Protein AF-A0A2T3P0R3-F1 (afdb_monomer_lite)

Sequence (182 aa):
MQLESNDHAFFWQEQQNVQLTMPLTVDVAPFINNPSGFYDSGVASVEATWNGQLQPGIYSSFFIHGDKNGPNQTFEGSVTFDNEIIVGIAYKQPNLNLTEDKFGAIGTTYATGPNAIFELDGPNNHFTISQDQKTFSFKMVVAHNLDNIRIITASSVHEPSILALIGFGLLLLRFRLPKRKY

Foldseek 3Di:
DDQAAQPDKDKDWADFFFWDPAKAKFQAFPCPLPVVQKPAPQDVVSSVPRIAIDGGDTKTKMKIKYFYDDAKHKDKDKDFAPFKAFGGKHFAPPRVVRCCVGHGHPPDDADDDRLAGQDRHPPAWIWGADNRRGMIIIMHTNGDGMTMMMTMIDGPPDDPVVVVVVVVVVVVVVPDDDDDDD

Secondary structure (DSSP, 8-state):
-----SS--EEEE--SSEEESS-EEESB-TTTS-TTSEE--S-HHHHTT--EEEPSEEEEEEEEEEE-SSS-EEEEEEEE-SSEEEEEEE-STTHHHHHHHHHSPTT-----SGGGSPPPBTTTBEEEE-TTS-EEEEEEEE-SSEEEEEEEEEE-----THHHHHHHHHHHTTS-------

Organism: NCBI:txid1342794

Structure (mmCIF, N/CA/C/O backbone):
data_AF-A0A2T3P0R3-F1
#
_entry.id   AF-A0A2T3P0R3-F1
#
loop_
_atom_site.group_PDB
_atom_site.id
_atom_site.type_symbol
_atom_site.label_atom_id
_atom_site.label_alt_id
_atom_site.label_comp_id
_atom_site.label_asym_id
_atom_site.label_entity_id
_atom_site.label_seq_id
_atom_site.pdbx_PDB_ins_code
_atom_site.Cartn_x
_atom_site.Cartn_y
_atom_site.Cartn_z
_atom_site.occupancy
_atom_site.B_iso_or_equiv
_atom_site.auth_seq_id
_atom_site.auth_comp_id
_atom_site.auth_asym_id
_atom_site.auth_atom_id
_atom_site.pdbx_PDB_model_num
ATOM 1 N N . MET A 1 1 ? 6.182 -20.646 -4.245 1.00 54.53 1 MET A N 1
ATOM 2 C CA . MET A 1 1 ? 5.595 -20.103 -5.488 1.00 54.53 1 MET A CA 1
ATOM 3 C C . MET A 1 1 ? 6.504 -18.965 -5.916 1.00 54.53 1 MET A C 1
ATOM 5 O O . MET A 1 1 ? 6.860 -18.186 -5.047 1.00 54.53 1 MET A O 1
ATOM 9 N N . GLN A 1 2 ? 6.969 -18.935 -7.165 1.00 72.62 2 GLN A N 1
ATOM 10 C CA . GLN A 1 2 ? 7.741 -17.802 -7.692 1.00 72.62 2 GLN A CA 1
ATOM 11 C C . GLN A 1 2 ? 6.728 -16.752 -8.165 1.00 72.62 2 GLN A C 1
ATOM 13 O O . GLN A 1 2 ? 5.836 -17.108 -8.932 1.00 72.62 2 GLN A O 1
ATOM 18 N N . LEU A 1 3 ? 6.813 -15.522 -7.650 1.00 86.56 3 LEU A N 1
ATOM 19 C CA . LEU A 1 3 ? 5.898 -14.409 -7.965 1.00 86.56 3 LEU A CA 1
ATOM 20 C C . LEU A 1 3 ? 6.563 -13.345 -8.858 1.00 86.56 3 LEU A C 1
ATOM 22 O O . LEU A 1 3 ? 6.155 -12.192 -8.873 1.00 86.56 3 LEU A O 1
ATOM 26 N N . GLU A 1 4 ? 7.562 -13.762 -9.631 1.00 90.94 4 GLU A N 1
ATOM 27 C CA . GLU A 1 4 ? 8.250 -12.939 -10.624 1.00 90.94 4 GLU A CA 1
ATOM 28 C C . GLU A 1 4 ? 7.474 -12.965 -11.956 1.00 90.94 4 GLU A C 1
ATOM 30 O O . GLU A 1 4 ? 7.128 -14.038 -12.462 1.00 90.94 4 GLU A O 1
ATOM 35 N N . SER A 1 5 ? 7.180 -11.797 -12.529 1.00 91.56 5 SER A N 1
ATOM 36 C CA . SER A 1 5 ? 6.355 -11.633 -13.730 1.00 91.56 5 SER A CA 1
ATOM 37 C C . SER A 1 5 ? 6.677 -10.329 -14.463 1.00 91.56 5 SER A C 1
ATOM 39 O O . SER A 1 5 ? 6.831 -9.279 -13.853 1.00 91.56 5 SER A O 1
ATOM 41 N N . ASN A 1 6 ? 6.724 -10.366 -15.797 1.00 91.81 6 ASN A N 1
ATOM 42 C CA . ASN A 1 6 ? 6.879 -9.145 -16.602 1.00 91.81 6 ASN A CA 1
ATOM 43 C C . ASN A 1 6 ? 5.562 -8.455 -16.949 1.00 91.81 6 ASN A C 1
ATOM 45 O O . ASN A 1 6 ? 5.577 -7.310 -17.381 1.00 91.81 6 ASN A O 1
ATOM 49 N N . ASP A 1 7 ? 4.442 -9.145 -16.755 1.00 91.19 7 ASP A N 1
ATOM 50 C CA . ASP A 1 7 ? 3.144 -8.697 -17.263 1.00 91.19 7 ASP A CA 1
ATOM 51 C C . ASP A 1 7 ? 2.164 -8.356 -16.132 1.00 91.19 7 ASP A C 1
ATOM 53 O O . ASP A 1 7 ? 1.094 -7.805 -16.377 1.00 91.19 7 ASP A O 1
ATOM 57 N N . HIS A 1 8 ? 2.506 -8.696 -14.884 1.00 92.19 8 HIS A N 1
ATOM 58 C CA . HIS A 1 8 ? 1.606 -8.565 -13.740 1.00 92.19 8 HIS A CA 1
ATOM 59 C C . HIS A 1 8 ? 2.370 -8.196 -12.471 1.00 92.19 8 HIS A C 1
ATOM 61 O O . HIS A 1 8 ? 3.348 -8.860 -12.136 1.00 92.19 8 HIS A O 1
ATOM 67 N N . ALA A 1 9 ? 1.834 -7.237 -11.719 1.00 95.25 9 ALA A N 1
ATOM 68 C CA . ALA A 1 9 ? 2.002 -7.205 -10.273 1.00 95.25 9 ALA A CA 1
ATOM 69 C C . ALA A 1 9 ? 0.916 -8.077 -9.627 1.00 95.25 9 ALA A C 1
ATOM 71 O O . ALA A 1 9 ? -0.197 -8.204 -10.145 1.00 95.25 9 ALA A O 1
ATOM 72 N N . PHE A 1 10 ? 1.231 -8.671 -8.485 1.00 95.88 10 PHE A N 1
ATOM 73 C CA . PHE A 1 10 ? 0.312 -9.522 -7.743 1.00 95.88 10 PHE A CA 1
ATOM 74 C C . PHE A 1 10 ? -0.328 -8.738 -6.607 1.00 95.88 10 PHE A C 1
ATOM 76 O O . PHE A 1 10 ? 0.349 -7.997 -5.901 1.00 95.88 10 PHE A O 1
ATOM 83 N N . PHE A 1 11 ? -1.627 -8.949 -6.412 1.00 96.44 11 PHE A N 1
ATOM 84 C CA . PHE A 1 11 ? -2.378 -8.447 -5.270 1.00 96.44 11 PHE A CA 1
ATOM 85 C C . PHE A 1 11 ? -3.080 -9.613 -4.582 1.00 96.44 11 PHE A C 1
ATOM 87 O O . PHE A 1 11 ? -3.756 -10.405 -5.243 1.00 96.44 11 PHE A O 1
ATOM 94 N N . TRP A 1 12 ? -2.938 -9.727 -3.266 1.00 96.44 12 TRP A N 1
ATOM 95 C CA . TRP A 1 12 ? -3.664 -10.733 -2.497 1.00 96.44 12 TRP A CA 1
ATOM 96 C C . TRP A 1 12 ? -4.009 -10.252 -1.096 1.00 96.44 12 TRP A C 1
ATOM 98 O O . TRP A 1 12 ? -3.389 -9.352 -0.535 1.00 96.44 12 TRP A O 1
ATOM 108 N N . GLN A 1 13 ? -5.012 -10.905 -0.524 1.00 97.19 13 GLN A N 1
ATOM 109 C CA . GLN A 1 13 ? -5.362 -10.786 0.881 1.00 97.19 13 GLN A CA 1
ATOM 110 C C . GLN A 1 13 ? -4.419 -11.648 1.724 1.00 97.19 13 GLN A C 1
ATOM 112 O O . GLN A 1 13 ? -4.269 -12.838 1.452 1.00 97.19 13 GLN A O 1
ATOM 117 N N . GLU A 1 14 ? -3.820 -11.075 2.764 1.00 97.56 14 GLU A N 1
ATOM 118 C CA . GLU A 1 14 ? -2.895 -11.791 3.643 1.00 97.56 14 GLU A CA 1
ATOM 119 C C . GLU A 1 14 ? -3.606 -12.395 4.856 1.00 97.56 14 GLU A C 1
ATOM 121 O O . GLU A 1 14 ? -3.758 -13.613 4.950 1.00 97.56 14 GLU A O 1
ATOM 126 N N . GLN A 1 15 ? -4.062 -11.551 5.783 1.00 97.69 15 GLN A N 1
ATOM 127 C CA . GLN A 1 15 ? -4.802 -11.952 6.975 1.00 97.69 15 GLN A CA 1
ATOM 128 C C . GLN A 1 15 ? -6.003 -11.034 7.193 1.00 97.69 15 GLN A C 1
ATOM 130 O O . GLN A 1 15 ? -6.047 -9.909 6.701 1.00 97.69 15 GLN A O 1
ATOM 135 N N . GLN A 1 16 ? -7.001 -11.526 7.924 1.00 96.12 16 GLN A N 1
ATOM 136 C CA . GLN A 1 16 ? -8.234 -10.801 8.236 1.00 96.12 16 GLN A CA 1
ATOM 137 C C . GLN A 1 16 ? -8.525 -10.913 9.723 1.00 96.12 16 GLN A C 1
ATOM 139 O O . GLN A 1 16 ? -8.211 -11.932 10.342 1.00 96.12 16 GLN A O 1
ATOM 144 N N . ASN A 1 17 ? -9.192 -9.901 10.275 1.00 95.06 17 ASN A N 1
ATOM 145 C CA . ASN A 1 17 ? -9.576 -9.857 11.686 1.00 95.06 17 ASN A CA 1
ATOM 146 C C . ASN A 1 17 ? -8.384 -10.019 12.651 1.00 95.06 17 ASN A C 1
ATOM 148 O O . ASN A 1 17 ? -8.513 -10.601 13.730 1.00 95.06 17 ASN A O 1
ATOM 152 N N . VAL A 1 18 ? -7.217 -9.500 12.269 1.00 96.69 18 VAL A N 1
ATOM 153 C CA . VAL A 1 18 ? -6.013 -9.508 13.099 1.00 96.69 18 VAL A CA 1
ATOM 154 C C . VAL A 1 18 ? -6.193 -8.504 14.229 1.00 96.69 18 VAL A C 1
ATOM 156 O O . VAL A 1 18 ? -6.369 -7.307 13.996 1.00 96.69 18 VAL A O 1
ATOM 159 N N . GLN A 1 19 ? -6.125 -8.989 15.466 1.00 96.25 19 GLN A N 1
ATOM 160 C CA . GLN A 1 19 ? -6.211 -8.146 16.649 1.00 96.25 19 GLN A CA 1
ATOM 161 C C . GLN A 1 19 ? -4.830 -7.599 17.033 1.00 96.25 19 GLN A C 1
ATOM 163 O O . GLN A 1 19 ? -3.928 -8.351 17.407 1.00 96.25 19 GLN A O 1
ATOM 168 N N . LEU A 1 20 ? -4.692 -6.275 17.027 1.00 96.06 20 LEU A N 1
ATOM 169 C CA . LEU A 1 20 ? -3.582 -5.581 17.670 1.00 96.06 20 LEU A CA 1
ATOM 170 C C . LEU A 1 20 ? -3.958 -5.227 19.109 1.00 96.06 20 LEU A C 1
ATOM 172 O O . LEU A 1 20 ? -4.986 -4.603 19.368 1.00 96.06 20 LEU A O 1
ATOM 176 N N . THR A 1 21 ? -3.104 -5.605 20.056 1.00 95.31 21 THR A N 1
ATOM 177 C CA . THR A 1 21 ? -3.251 -5.264 21.483 1.00 95.31 21 THR A CA 1
ATOM 178 C C . THR A 1 21 ? -2.366 -4.095 21.909 1.00 95.31 21 THR A C 1
ATOM 180 O O . THR A 1 21 ? -2.587 -3.513 22.966 1.00 95.31 21 THR A O 1
ATOM 183 N N . MET A 1 22 ? -1.386 -3.741 21.080 1.00 94.25 22 MET A N 1
ATOM 184 C CA . MET A 1 22 ? -0.447 -2.640 21.272 1.00 94.25 22 MET A CA 1
ATOM 185 C C . MET A 1 22 ? -0.320 -1.858 19.962 1.00 94.25 22 MET A C 1
ATOM 187 O O . MET A 1 22 ? -0.529 -2.455 18.901 1.00 94.25 22 MET A O 1
ATOM 191 N N . PRO A 1 23 ? 0.040 -0.562 20.011 1.00 94.94 23 PRO A N 1
ATOM 192 C CA . PRO A 1 23 ? 0.291 0.197 18.799 1.00 94.94 23 PRO A CA 1
ATOM 193 C C . PRO A 1 23 ? 1.380 -0.434 17.925 1.00 94.94 23 PRO A C 1
ATOM 195 O O . PRO A 1 23 ? 2.369 -0.956 18.445 1.00 94.94 23 PRO A O 1
ATOM 198 N N . LEU A 1 24 ? 1.213 -0.346 16.606 1.00 95.69 24 LEU A N 1
ATOM 199 C CA . LEU A 1 24 ? 2.175 -0.827 15.616 1.00 95.69 24 LEU A CA 1
ATOM 200 C C . LEU A 1 24 ? 2.520 0.289 14.628 1.00 95.69 24 LEU A C 1
ATOM 202 O O . LEU A 1 24 ? 1.630 0.946 14.089 1.00 95.69 24 LEU A O 1
ATOM 206 N N . THR A 1 25 ? 3.811 0.495 14.388 1.00 94.94 25 THR A N 1
ATOM 207 C CA . THR A 1 25 ? 4.297 1.504 13.441 1.00 94.94 25 THR A CA 1
ATOM 208 C C . THR A 1 25 ? 4.075 1.059 11.997 1.00 94.94 25 THR A C 1
ATOM 210 O O . THR A 1 25 ? 4.303 -0.099 11.650 1.00 94.94 25 THR A O 1
ATOM 213 N N . VAL A 1 26 ? 3.659 2.006 11.160 1.00 95.12 26 VAL A N 1
ATOM 214 C CA . VAL A 1 26 ? 3.533 1.888 9.702 1.00 95.12 26 VAL A CA 1
ATOM 215 C C . VAL A 1 26 ? 4.136 3.132 9.049 1.00 95.12 26 VAL A C 1
ATOM 217 O O . VAL A 1 26 ? 4.395 4.128 9.725 1.00 95.12 26 VAL A O 1
ATOM 220 N N . ASP A 1 27 ? 4.353 3.112 7.738 1.00 93.56 27 ASP A N 1
ATOM 221 C CA . ASP A 1 27 ? 4.946 4.260 7.043 1.00 93.56 27 ASP A CA 1
ATOM 222 C C . ASP A 1 27 ? 3.950 5.405 6.891 1.00 93.56 27 ASP A C 1
ATOM 224 O O . ASP A 1 27 ? 4.287 6.567 7.095 1.00 93.56 27 ASP A O 1
ATOM 228 N N . VAL A 1 28 ? 2.694 5.079 6.590 1.00 91.38 28 VAL A N 1
ATOM 229 C CA . VAL A 1 28 ? 1.639 6.072 6.390 1.00 91.38 28 VAL A CA 1
ATOM 230 C C . VAL A 1 28 ? 0.437 5.748 7.254 1.00 91.38 28 VAL A C 1
ATOM 232 O O . VAL A 1 28 ? -0.135 4.672 7.133 1.00 91.38 28 VAL A O 1
ATOM 235 N N . ALA A 1 29 ? 0.013 6.723 8.054 1.00 90.69 29 ALA A N 1
ATOM 236 C CA . ALA A 1 29 ? -1.359 6.882 8.510 1.00 90.69 29 ALA A CA 1
ATOM 237 C C . ALA A 1 29 ? -2.077 7.836 7.529 1.00 90.69 29 ALA A C 1
ATOM 239 O O . ALA A 1 29 ? -1.693 9.014 7.431 1.00 90.69 29 ALA A O 1
ATOM 240 N N . PRO A 1 30 ? -3.071 7.352 6.759 1.00 83.12 30 PRO A N 1
ATOM 241 C CA . PRO A 1 30 ? -3.680 8.129 5.690 1.00 83.12 30 PRO A CA 1
ATOM 242 C C . PRO A 1 30 ? -4.195 9.497 6.143 1.00 83.12 30 PRO A C 1
ATOM 244 O O . PRO A 1 30 ? -4.731 9.639 7.239 1.00 83.12 30 PRO A O 1
ATOM 247 N N . PHE A 1 31 ? -3.981 10.521 5.312 1.00 78.19 31 PHE A N 1
ATOM 248 C CA . PHE A 1 31 ? -4.346 11.930 5.536 1.00 78.19 31 PHE A CA 1
ATOM 249 C C . PHE A 1 31 ? -3.738 12.647 6.758 1.00 78.19 31 PHE A C 1
ATOM 251 O O . PHE A 1 31 ? -3.712 13.876 6.768 1.00 78.19 31 PHE A O 1
ATOM 258 N N . ILE A 1 32 ? -3.167 11.929 7.733 1.00 81.12 32 ILE A N 1
ATOM 259 C CA . ILE A 1 32 ? -2.366 12.519 8.818 1.00 81.12 32 ILE A CA 1
ATOM 260 C C . ILE A 1 32 ? -0.999 12.936 8.278 1.00 81.12 32 ILE A C 1
ATOM 262 O O . ILE A 1 32 ? -0.566 14.067 8.482 1.00 81.12 32 ILE A O 1
ATOM 266 N N . ASN A 1 33 ? -0.319 12.025 7.576 1.00 77.25 33 ASN A N 1
ATOM 267 C CA . ASN A 1 33 ? 1.010 12.305 7.029 1.00 77.25 33 ASN A CA 1
ATOM 268 C C . ASN A 1 33 ? 0.955 13.145 5.747 1.00 77.25 33 ASN A C 1
ATOM 270 O O . ASN A 1 33 ? 1.879 13.910 5.481 1.00 77.25 33 ASN A O 1
ATOM 274 N N . ASN A 1 34 ? -0.117 13.011 4.960 1.00 79.56 34 ASN A N 1
ATOM 275 C CA . ASN A 1 34 ? -0.283 13.737 3.706 1.00 79.56 34 ASN A CA 1
ATOM 276 C C . ASN A 1 34 ? -1.773 13.956 3.369 1.00 79.56 34 ASN A C 1
ATOM 278 O O . ASN A 1 34 ? -2.441 13.021 2.925 1.00 79.56 34 ASN A O 1
ATOM 282 N N . PRO A 1 35 ? -2.313 15.175 3.557 1.00 78.50 35 PRO A N 1
ATOM 283 C CA . PRO A 1 35 ? -3.742 15.448 3.407 1.00 78.50 35 PRO A CA 1
ATOM 284 C C . PRO A 1 35 ? -4.221 15.510 1.948 1.00 78.50 35 PRO A C 1
ATOM 286 O O . PRO A 1 35 ? -5.424 15.548 1.708 1.00 78.50 35 PRO A O 1
ATOM 289 N N . SER A 1 36 ? -3.314 15.534 0.965 1.00 82.75 36 SER A N 1
ATOM 290 C CA . SER A 1 36 ? -3.697 15.568 -0.455 1.00 82.75 36 SER A CA 1
ATOM 291 C C . SER A 1 36 ? -4.216 14.222 -0.969 1.00 82.75 36 SER A C 1
ATOM 293 O O . SER A 1 36 ? -4.891 14.176 -1.995 1.00 82.75 36 SER A O 1
ATOM 295 N N . GLY A 1 37 ? -3.886 13.131 -0.269 1.00 89.56 37 GLY A N 1
ATOM 296 C CA . GLY A 1 37 ? -4.110 11.767 -0.738 1.00 89.56 37 GLY A CA 1
ATOM 297 C C . GLY A 1 37 ? -3.109 11.303 -1.800 1.00 89.56 37 GLY A C 1
ATOM 298 O O . GLY A 1 37 ? -3.166 10.140 -2.174 1.00 89.56 37 GLY A O 1
ATOM 299 N N . PHE A 1 38 ? -2.184 12.151 -2.267 1.00 92.75 38 PHE A N 1
ATOM 300 C CA . PHE A 1 38 ? -1.094 11.781 -3.177 1.00 92.75 38 PHE A CA 1
ATOM 301 C C . PHE A 1 38 ? 0.208 11.590 -2.402 1.00 92.75 38 PHE A C 1
ATOM 303 O O . PHE A 1 38 ? 0.687 12.530 -1.775 1.00 92.75 38 PHE A O 1
ATOM 310 N N . TYR A 1 39 ? 0.782 10.390 -2.445 1.00 92.38 39 TYR A N 1
ATOM 311 C CA . TYR A 1 39 ? 1.949 9.993 -1.662 1.00 92.38 39 TYR A CA 1
ATOM 312 C C . TYR A 1 39 ? 3.189 9.885 -2.532 1.00 92.38 39 TYR A C 1
ATOM 314 O O . TYR A 1 39 ? 3.508 8.832 -3.074 1.00 92.38 39 TYR A O 1
ATOM 322 N N . ASP A 1 40 ? 3.852 11.024 -2.624 1.00 88.75 40 ASP A N 1
ATOM 323 C CA . ASP A 1 40 ? 5.222 11.256 -3.057 1.00 88.75 40 ASP A CA 1
ATOM 324 C C . ASP A 1 40 ? 5.421 12.756 -2.829 1.00 88.75 40 ASP A C 1
ATOM 326 O O . ASP A 1 40 ? 4.697 13.584 -3.389 1.00 88.75 40 ASP A O 1
ATOM 330 N N . SER A 1 41 ? 6.295 13.127 -1.896 1.00 80.25 41 SER A N 1
ATOM 331 C CA . SER A 1 41 ? 6.552 14.545 -1.643 1.00 80.25 41 SER A CA 1
ATOM 332 C C . SER A 1 41 ? 7.652 15.092 -2.550 1.00 80.25 41 SER A C 1
ATOM 334 O O . SER A 1 41 ? 7.976 16.275 -2.444 1.00 80.25 41 SER A O 1
ATOM 336 N N . GLY A 1 42 ? 8.280 14.243 -3.373 1.00 84.31 42 GLY A N 1
ATOM 337 C CA . GLY A 1 42 ? 9.495 14.544 -4.127 1.00 84.31 42 GLY A CA 1
ATOM 338 C C . GLY A 1 42 ? 10.705 14.826 -3.233 1.00 84.31 42 GLY A C 1
ATOM 339 O O . GLY A 1 42 ? 11.698 15.395 -3.687 1.00 84.31 42 GLY A O 1
ATOM 340 N N . VAL A 1 43 ? 10.614 14.503 -1.936 1.00 85.81 43 VAL A N 1
ATOM 341 C CA . VAL A 1 43 ? 11.614 14.857 -0.920 1.00 85.81 43 VAL A CA 1
ATOM 342 C C . VAL A 1 43 ? 11.723 13.724 0.096 1.00 85.81 43 VAL A C 1
ATOM 344 O O . VAL A 1 43 ? 11.003 13.691 1.09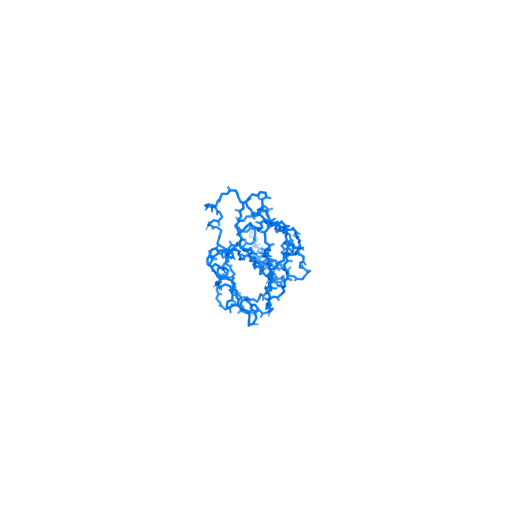4 1.00 85.81 43 VAL A O 1
ATOM 347 N N . ALA A 1 44 ? 12.695 12.836 -0.111 1.00 84.50 44 ALA A N 1
ATOM 348 C CA . ALA A 1 44 ? 12.902 11.652 0.724 1.00 84.50 44 ALA A CA 1
ATOM 349 C C . ALA A 1 44 ? 13.020 11.961 2.232 1.00 84.50 44 ALA A C 1
ATOM 351 O O . ALA A 1 44 ? 12.589 11.171 3.069 1.00 84.50 44 ALA A O 1
ATOM 352 N N . SER A 1 45 ? 13.571 13.121 2.616 1.00 85.62 45 SER A N 1
ATOM 353 C CA . SER A 1 45 ? 13.670 13.509 4.031 1.00 85.62 45 SER A CA 1
ATOM 354 C C . SER A 1 45 ? 12.317 13.827 4.668 1.00 85.62 45 SER A C 1
ATOM 356 O O . SER A 1 45 ? 12.162 13.600 5.863 1.00 85.62 45 SER A O 1
ATOM 358 N N . VAL A 1 46 ? 11.335 14.308 3.900 1.00 86.00 46 VAL A N 1
ATOM 359 C CA . VAL A 1 46 ? 9.958 14.523 4.369 1.00 86.00 46 VAL A CA 1
ATOM 360 C C . VAL A 1 46 ? 9.259 13.175 4.519 1.00 86.00 46 VAL A C 1
ATOM 362 O O . VAL A 1 46 ? 8.694 12.893 5.573 1.00 86.00 46 VAL A O 1
ATOM 365 N N . GLU A 1 47 ? 9.372 12.299 3.527 1.00 86.69 47 GLU A N 1
ATOM 366 C CA . GLU A 1 47 ? 8.792 10.949 3.555 1.00 86.69 47 GLU A CA 1
ATOM 367 C C . GLU A 1 47 ? 9.394 10.073 4.657 1.00 86.69 47 GLU A C 1
ATOM 369 O O . GLU A 1 47 ? 8.709 9.244 5.254 1.00 86.69 47 GLU A O 1
ATOM 374 N N . ALA A 1 48 ? 10.667 10.277 5.000 1.00 83.88 48 ALA A N 1
ATOM 375 C CA . ALA A 1 48 ? 11.302 9.636 6.149 1.00 83.88 48 ALA A CA 1
ATOM 376 C C . ALA A 1 48 ? 10.654 10.037 7.488 1.00 83.88 48 ALA A C 1
ATOM 378 O O . ALA A 1 48 ? 10.720 9.274 8.450 1.00 83.88 48 ALA A O 1
ATOM 379 N N . THR A 1 49 ? 10.002 11.204 7.557 1.00 84.81 49 THR A N 1
ATOM 380 C CA . THR A 1 49 ? 9.240 11.624 8.745 1.00 84.81 49 THR A CA 1
ATOM 381 C C . THR A 1 49 ? 7.823 11.067 8.788 1.00 84.81 49 THR A C 1
ATOM 383 O O . THR A 1 49 ? 7.193 11.126 9.849 1.00 84.81 49 THR A O 1
ATOM 386 N N . TRP A 1 50 ? 7.318 10.502 7.685 1.00 88.31 50 TRP A N 1
ATOM 387 C CA . TRP A 1 50 ? 6.042 9.798 7.699 1.00 88.31 50 TRP A CA 1
ATOM 388 C C . TRP A 1 50 ? 6.188 8.555 8.574 1.00 88.31 50 TRP A C 1
ATOM 390 O O . TRP A 1 50 ? 6.947 7.637 8.267 1.00 88.31 50 TRP A O 1
ATOM 400 N N . ASN A 1 51 ? 5.519 8.606 9.722 1.00 82.31 51 ASN A N 1
ATOM 401 C CA . ASN A 1 51 ? 5.501 7.563 10.733 1.00 82.31 51 ASN A CA 1
ATOM 402 C C . ASN A 1 51 ? 4.065 7.459 11.242 1.00 82.31 51 ASN A C 1
ATOM 404 O O . ASN A 1 51 ? 3.645 8.209 12.127 1.00 82.31 51 ASN A O 1
ATOM 408 N N . GLY A 1 52 ? 3.287 6.580 10.620 1.00 89.44 52 GLY A N 1
ATOM 409 C CA . GLY A 1 52 ? 1.949 6.246 11.080 1.00 89.44 52 GLY A CA 1
ATOM 410 C C . GLY A 1 52 ? 1.994 5.288 12.269 1.00 89.44 52 GLY A C 1
ATOM 411 O O . GLY A 1 52 ? 2.951 4.536 12.459 1.00 89.44 52 GLY A O 1
ATOM 412 N N . GLN A 1 53 ? 0.932 5.288 13.070 1.00 92.50 53 GLN A N 1
ATOM 413 C CA . GLN A 1 53 ? 0.727 4.281 14.107 1.00 92.50 53 GLN A CA 1
ATOM 414 C C . GLN A 1 53 ? -0.690 3.737 14.036 1.00 92.50 53 GLN A C 1
ATOM 416 O O . GLN A 1 53 ? -1.660 4.473 14.223 1.00 92.50 53 GLN A O 1
ATOM 421 N N . LEU A 1 54 ? -0.792 2.428 13.841 1.00 93.56 54 LEU A N 1
ATOM 422 C CA . LEU A 1 54 ? -2.016 1.690 14.098 1.00 93.56 54 LEU A CA 1
ATOM 423 C C . LEU A 1 54 ? -2.182 1.564 15.606 1.00 93.56 54 LEU A C 1
ATOM 425 O O . LEU A 1 54 ? -1.238 1.201 16.303 1.00 93.56 54 LEU A O 1
ATOM 429 N N . GLN A 1 55 ? -3.364 1.888 16.113 1.00 94.25 55 GLN A N 1
ATOM 430 C CA . GLN A 1 55 ? -3.701 1.735 17.528 1.00 94.25 55 GLN A CA 1
ATOM 431 C C . GLN A 1 55 ? -4.196 0.304 17.807 1.00 94.25 55 GLN A C 1
ATOM 433 O O . GLN A 1 55 ? -4.384 -0.472 16.871 1.00 94.25 55 GLN A O 1
ATOM 438 N N . PRO A 1 56 ? -4.405 -0.098 19.074 1.00 95.00 56 PRO A N 1
ATOM 439 C CA . PRO A 1 56 ? -5.089 -1.352 19.365 1.00 95.00 56 PRO A CA 1
ATOM 440 C C . PRO A 1 56 ? -6.456 -1.408 18.672 1.00 95.00 56 PRO A C 1
ATOM 442 O O . PRO A 1 56 ? -7.233 -0.455 18.733 1.00 95.00 56 PRO A O 1
ATOM 445 N N . GLY A 1 57 ? -6.747 -2.523 18.010 1.00 94.75 57 GLY A N 1
ATOM 446 C CA . GLY A 1 57 ? -7.891 -2.631 17.112 1.00 94.75 57 GLY A CA 1
ATOM 447 C C . GLY A 1 57 ? -7.904 -3.941 16.337 1.00 94.75 57 GLY A C 1
ATOM 448 O O . GLY A 1 57 ? -7.075 -4.821 16.574 1.00 94.75 57 GLY A O 1
ATOM 449 N N . ILE A 1 58 ? -8.867 -4.070 15.428 1.00 95.75 58 ILE A N 1
ATOM 450 C CA . ILE A 1 58 ? -9.008 -5.220 14.534 1.00 95.75 58 ILE A CA 1
ATOM 451 C C . ILE A 1 58 ? -8.803 -4.728 13.109 1.00 95.75 58 ILE A C 1
ATOM 453 O O . ILE A 1 58 ? -9.444 -3.762 12.693 1.00 95.75 58 ILE A O 1
ATOM 457 N N . TYR A 1 59 ? -7.918 -5.402 12.387 1.00 97.25 59 TYR A N 1
ATOM 458 C CA . TYR A 1 59 ? -7.462 -4.976 11.074 1.00 97.25 59 TYR A CA 1
ATOM 459 C C . TYR A 1 59 ? -7.398 -6.146 10.095 1.00 97.25 59 TYR A C 1
ATOM 461 O O . TYR A 1 59 ? -7.322 -7.317 10.480 1.00 97.25 59 TYR A O 1
ATOM 469 N N . SER A 1 60 ? -7.378 -5.792 8.822 1.00 97.62 60 SER A N 1
ATOM 470 C CA . SER A 1 60 ? -7.220 -6.679 7.680 1.00 97.62 60 SER A CA 1
ATOM 471 C C . SER A 1 60 ? -6.012 -6.216 6.868 1.00 97.62 60 SER A C 1
ATOM 473 O O . SER A 1 60 ? -5.681 -5.029 6.859 1.00 97.62 60 SER A O 1
ATOM 475 N N . SER A 1 61 ? -5.315 -7.145 6.219 1.00 98.12 61 SER A N 1
ATOM 476 C CA . SER A 1 61 ? -4.113 -6.849 5.441 1.00 98.12 61 SER A CA 1
ATOM 477 C C . SER A 1 61 ? -4.161 -7.434 4.041 1.00 98.12 61 SER A C 1
ATOM 479 O O . SER A 1 61 ? -4.659 -8.538 3.800 1.00 98.12 61 SER A O 1
ATOM 481 N N . PHE A 1 62 ? -3.595 -6.665 3.122 1.00 98.25 62 PHE A N 1
ATOM 482 C CA . PHE A 1 62 ? -3.447 -6.995 1.719 1.00 98.25 62 PHE A CA 1
ATOM 483 C C . PHE A 1 62 ? -2.045 -6.616 1.269 1.00 98.25 62 PHE A C 1
ATOM 485 O O . PHE A 1 62 ? -1.439 -5.690 1.812 1.00 98.25 62 PHE A O 1
ATOM 492 N N . PHE A 1 63 ? -1.545 -7.303 0.254 1.00 97.81 63 PHE A N 1
ATOM 493 C CA . PHE A 1 63 ? -0.191 -7.112 -0.232 1.00 97.81 63 PHE A CA 1
ATOM 494 C C . PHE A 1 63 ? -0.185 -6.926 -1.739 1.00 97.81 63 PHE A C 1
ATOM 496 O O . PHE A 1 63 ? -0.873 -7.650 -2.458 1.00 97.81 63 PHE A O 1
ATOM 503 N N . ILE A 1 64 ? 0.604 -5.960 -2.192 1.00 97.44 64 ILE A N 1
ATOM 504 C CA . ILE A 1 64 ? 0.977 -5.752 -3.584 1.00 97.44 64 ILE A CA 1
ATOM 505 C C . ILE A 1 64 ? 2.450 -6.117 -3.714 1.00 97.44 64 ILE A C 1
ATOM 507 O O . ILE A 1 64 ? 3.276 -5.667 -2.920 1.00 97.44 64 ILE A O 1
ATOM 511 N N . HIS A 1 65 ? 2.760 -6.908 -4.731 1.00 95.75 65 HIS A N 1
ATOM 512 C CA . HIS A 1 65 ? 4.108 -7.341 -5.058 1.00 95.75 65 HIS A CA 1
ATOM 513 C C . HIS A 1 65 ? 4.358 -7.156 -6.549 1.00 95.75 65 HIS A C 1
ATOM 515 O O . HIS A 1 65 ? 3.683 -7.777 -7.374 1.00 95.75 65 HIS A O 1
ATOM 521 N N . GLY A 1 66 ? 5.326 -6.314 -6.885 1.00 95.50 66 GLY A N 1
ATOM 522 C CA . GLY A 1 66 ? 5.892 -6.240 -8.224 1.00 95.50 66 GLY A CA 1
ATOM 523 C C . GLY A 1 66 ? 7.284 -6.841 -8.212 1.00 95.50 66 GLY A C 1
ATOM 524 O O . GLY A 1 66 ? 8.143 -6.356 -7.490 1.00 95.50 66 GLY A O 1
ATOM 525 N N . ASP A 1 67 ? 7.516 -7.865 -9.019 1.00 94.56 67 ASP A N 1
ATOM 526 C CA . ASP A 1 67 ? 8.828 -8.480 -9.216 1.00 94.56 67 ASP A CA 1
ATOM 527 C C . ASP A 1 67 ? 8.938 -8.854 -10.688 1.00 94.56 67 ASP A C 1
ATOM 529 O O . ASP A 1 67 ? 8.030 -9.487 -11.225 1.00 94.56 67 ASP A O 1
ATOM 533 N N . LYS A 1 68 ? 10.003 -8.415 -11.358 1.00 92.50 68 LYS A N 1
ATOM 534 C CA . LYS A 1 68 ? 10.124 -8.480 -12.820 1.00 92.50 68 LYS A CA 1
ATOM 535 C C . LYS A 1 68 ? 11.284 -9.357 -13.264 1.00 92.50 68 LYS A C 1
ATOM 537 O O . LYS A 1 68 ? 12.395 -9.251 -12.751 1.00 92.50 68 LYS A O 1
ATOM 542 N N . ASN A 1 69 ? 11.073 -10.102 -14.345 1.00 89.69 69 ASN A N 1
ATOM 543 C CA . ASN A 1 69 ? 12.116 -10.905 -14.973 1.00 89.69 69 ASN A CA 1
ATOM 544 C C . ASN A 1 69 ? 12.724 -10.192 -16.189 1.00 89.69 69 ASN A C 1
ATOM 546 O O . ASN A 1 69 ? 12.268 -10.333 -17.325 1.00 89.69 69 ASN A O 1
ATOM 550 N N . GLY A 1 70 ? 13.806 -9.449 -15.977 1.00 88.25 70 GLY A N 1
ATOM 551 C CA . GLY A 1 70 ? 14.556 -8.815 -17.062 1.00 88.25 70 GLY A CA 1
ATOM 552 C C . GLY A 1 70 ? 14.435 -7.289 -17.066 1.00 88.25 70 GLY A C 1
ATOM 553 O O . GLY A 1 70 ? 14.809 -6.676 -16.059 1.00 88.25 70 GLY A O 1
ATOM 554 N N . PRO A 1 71 ? 14.034 -6.648 -18.186 1.00 92.25 71 PRO A N 1
ATOM 555 C CA . PRO A 1 71 ? 14.049 -5.190 -18.305 1.00 92.25 71 PRO A CA 1
ATOM 556 C C . PRO A 1 71 ? 13.031 -4.549 -17.363 1.00 92.25 71 PRO A C 1
ATOM 558 O O . PRO A 1 71 ? 12.043 -5.191 -17.022 1.00 92.25 71 PRO A O 1
ATOM 561 N N . ASN A 1 72 ? 13.258 -3.285 -16.989 1.00 94.12 72 ASN A N 1
ATOM 562 C CA . ASN A 1 72 ? 12.352 -2.504 -16.139 1.00 94.12 72 ASN A CA 1
ATOM 563 C C . ASN A 1 72 ? 10.894 -2.655 -16.580 1.00 94.12 72 ASN A C 1
ATOM 565 O O . ASN A 1 72 ? 10.596 -2.525 -17.769 1.00 94.12 72 ASN A O 1
ATOM 569 N N . GLN A 1 73 ? 10.013 -2.895 -15.611 1.00 95.88 73 GLN A N 1
ATOM 570 C CA . GLN A 1 73 ? 8.579 -3.021 -15.842 1.00 95.88 73 GLN A CA 1
ATOM 571 C C . GLN A 1 73 ? 7.819 -1.984 -15.044 1.00 95.88 73 GLN A C 1
ATOM 573 O O . GLN A 1 73 ? 8.186 -1.671 -13.912 1.00 95.88 73 GLN A O 1
ATOM 578 N N . THR A 1 74 ? 6.752 -1.480 -15.652 1.00 96.50 74 THR A N 1
ATOM 579 C CA . THR A 1 74 ? 5.823 -0.563 -15.007 1.00 96.50 74 THR A CA 1
ATOM 580 C C . THR A 1 74 ? 4.524 -1.297 -14.737 1.00 96.50 74 THR A C 1
ATOM 582 O O . THR A 1 74 ? 3.896 -1.798 -15.669 1.00 96.50 74 THR A O 1
ATOM 585 N N . PHE A 1 75 ? 4.095 -1.303 -13.481 1.00 97.06 75 PHE A N 1
ATOM 586 C CA . PHE A 1 75 ? 2.782 -1.787 -13.086 1.00 97.06 75 PHE A CA 1
ATOM 587 C C . PHE A 1 75 ? 1.955 -0.627 -12.545 1.00 97.06 75 PHE A C 1
ATOM 589 O O . PHE A 1 75 ? 2.408 0.141 -11.696 1.00 97.06 75 PHE A O 1
ATOM 596 N N . GLU A 1 76 ? 0.732 -0.511 -13.048 1.00 97.62 76 GLU A N 1
ATOM 597 C CA . GLU A 1 76 ? -0.242 0.490 -12.629 1.00 97.62 76 GLU A CA 1
ATOM 598 C C . GLU A 1 76 ? -1.552 -0.214 -12.303 1.00 97.62 76 GLU A C 1
ATOM 600 O O . GLU A 1 76 ? -1.983 -1.123 -13.017 1.00 97.62 76 GLU A O 1
ATOM 605 N N . GLY A 1 77 ? -2.192 0.200 -11.217 1.00 97.12 77 GLY A N 1
ATOM 606 C CA . GLY A 1 77 ? -3.435 -0.423 -10.800 1.00 97.12 77 GLY A CA 1
ATOM 607 C C . GLY A 1 77 ? -4.113 0.306 -9.660 1.00 97.12 77 GLY A C 1
ATOM 608 O O . GLY A 1 77 ? -3.571 1.239 -9.064 1.00 97.12 77 GLY A O 1
ATOM 609 N N . SER A 1 78 ? -5.323 -0.145 -9.352 1.00 98.12 78 SER A N 1
ATOM 610 C CA . SER A 1 78 ? -6.066 0.306 -8.187 1.00 98.12 78 SER A CA 1
ATOM 611 C C . SER A 1 78 ? -6.860 -0.829 -7.555 1.00 98.12 78 SER A C 1
ATOM 613 O O . SER A 1 78 ? -7.261 -1.786 -8.219 1.00 98.12 78 SER A O 1
ATOM 615 N N . VAL A 1 79 ? -7.081 -0.707 -6.251 1.00 97.81 79 VAL A N 1
ATOM 616 C CA . VAL A 1 79 ? -7.961 -1.567 -5.467 1.00 97.81 79 VAL A CA 1
ATOM 617 C C . VAL A 1 79 ? -8.903 -0.699 -4.646 1.00 97.81 79 VAL A C 1
ATOM 619 O O . VAL A 1 79 ? -8.473 0.276 -4.030 1.00 97.81 79 VAL A O 1
ATOM 622 N N . THR A 1 80 ? -10.183 -1.064 -4.634 1.00 97.50 80 THR A N 1
ATOM 623 C CA . THR A 1 80 ? -11.220 -0.403 -3.839 1.00 97.50 80 THR A CA 1
ATOM 624 C C . THR A 1 80 ? -11.799 -1.384 -2.827 1.00 97.50 80 THR A C 1
ATOM 626 O O . THR A 1 80 ? -12.161 -2.505 -3.180 1.00 97.50 80 THR A O 1
ATOM 629 N N . PHE A 1 81 ? -11.901 -0.948 -1.572 1.00 95.88 81 PHE A N 1
ATOM 630 C CA . PHE A 1 81 ? -12.491 -1.707 -0.475 1.00 95.88 81 PHE A CA 1
ATOM 631 C C . PHE A 1 81 ? -13.920 -1.226 -0.213 1.00 95.88 81 PHE A C 1
ATOM 633 O O . PHE A 1 81 ? -14.145 -0.085 0.189 1.00 95.88 81 PHE A O 1
ATOM 640 N N . ASP A 1 82 ? -14.905 -2.102 -0.410 1.00 91.44 82 ASP A N 1
ATOM 641 C CA . ASP A 1 82 ? -16.316 -1.717 -0.284 1.00 91.44 82 ASP A CA 1
ATOM 642 C C . ASP A 1 82 ? -16.712 -1.398 1.167 1.00 91.44 82 ASP A C 1
ATOM 644 O O . ASP A 1 82 ? -17.416 -0.417 1.432 1.00 91.44 82 ASP A O 1
ATOM 648 N N . ASN A 1 83 ? -16.230 -2.206 2.117 1.00 89.06 83 ASN A N 1
ATOM 649 C CA . ASN A 1 83 ? -16.678 -2.202 3.518 1.00 89.06 83 ASN A CA 1
ATOM 650 C C . ASN A 1 83 ? -15.605 -1.763 4.525 1.00 89.06 83 ASN A C 1
ATOM 652 O O . ASN A 1 83 ? -15.888 -1.626 5.716 1.00 89.06 83 ASN A O 1
ATOM 656 N N . GLU A 1 84 ? -14.382 -1.538 4.061 1.00 93.25 84 GLU A N 1
ATOM 657 C CA . GLU A 1 84 ? -13.244 -1.185 4.899 1.00 93.25 84 GLU A CA 1
ATOM 658 C C . GLU A 1 84 ? -12.664 0.156 4.447 1.00 93.25 84 GLU A C 1
ATOM 660 O O . GLU A 1 84 ? -12.883 0.597 3.319 1.00 93.25 84 GLU A O 1
ATOM 665 N N . ILE A 1 85 ? -11.938 0.815 5.342 1.00 95.19 85 ILE A N 1
ATOM 666 C CA . ILE A 1 85 ? -11.137 1.997 5.033 1.00 95.19 85 ILE A CA 1
ATOM 667 C C . ILE A 1 85 ? -9.661 1.656 5.218 1.00 95.19 85 ILE A C 1
ATOM 669 O O . ILE A 1 85 ? -9.291 0.887 6.107 1.00 95.19 85 ILE A O 1
ATOM 673 N N . ILE A 1 86 ? -8.816 2.237 4.380 1.00 96.62 86 ILE A N 1
ATOM 674 C CA . ILE A 1 86 ? -7.363 2.156 4.455 1.00 96.62 86 ILE A CA 1
ATOM 675 C C . ILE A 1 86 ? -6.920 3.009 5.640 1.00 96.62 86 ILE A C 1
ATOM 677 O O . ILE A 1 86 ? -7.208 4.201 5.699 1.00 96.62 86 ILE A O 1
ATOM 681 N N . VAL A 1 87 ? -6.213 2.394 6.583 1.00 95.56 87 VAL A N 1
ATOM 682 C CA . VAL A 1 87 ? -5.777 3.025 7.842 1.00 95.56 87 VAL A CA 1
ATOM 683 C C . VAL A 1 87 ? -4.266 2.975 8.034 1.00 95.56 87 VAL A C 1
ATOM 685 O O . VAL A 1 87 ? -3.734 3.670 8.898 1.00 95.56 87 VAL A O 1
ATOM 688 N N . GLY A 1 88 ? -3.563 2.185 7.224 1.00 95.88 88 GLY A N 1
ATOM 689 C CA . GLY A 1 88 ? -2.113 2.101 7.260 1.00 95.88 88 GLY A CA 1
ATOM 690 C C . GLY A 1 88 ? -1.528 1.605 5.947 1.00 95.88 88 GLY A C 1
ATOM 691 O O . GLY A 1 88 ? -2.070 0.675 5.360 1.00 95.88 88 GLY A O 1
ATOM 692 N N . ILE A 1 89 ? -0.406 2.181 5.518 1.00 97.38 89 ILE A N 1
ATOM 693 C CA . ILE A 1 89 ? 0.441 1.607 4.463 1.00 97.38 89 ILE A CA 1
ATOM 694 C C . ILE A 1 89 ? 1.825 1.328 5.047 1.00 97.38 89 ILE A C 1
ATOM 696 O O . ILE A 1 89 ? 2.403 2.198 5.703 1.00 97.38 89 ILE A O 1
ATOM 700 N N . ALA A 1 90 ? 2.357 0.135 4.793 1.00 96.19 90 ALA A N 1
ATOM 701 C CA . ALA A 1 90 ? 3.759 -0.197 5.019 1.00 96.19 90 ALA A CA 1
ATOM 702 C C . ALA A 1 90 ? 4.392 -0.574 3.678 1.00 96.19 90 ALA A C 1
ATOM 704 O O . ALA A 1 90 ? 3.901 -1.460 2.990 1.00 96.19 90 ALA A O 1
ATOM 705 N N . TYR A 1 91 ? 5.446 0.122 3.284 1.00 94.44 91 TYR A N 1
ATOM 706 C CA . TYR A 1 91 ? 6.052 -0.005 1.961 1.00 94.44 91 TYR A CA 1
ATOM 707 C C . TYR A 1 91 ? 7.584 0.132 1.986 1.00 94.44 91 TYR A C 1
ATOM 709 O O . TYR A 1 91 ? 8.243 -0.171 0.995 1.00 94.44 91 TYR A O 1
ATOM 717 N N . LYS A 1 92 ? 8.175 0.521 3.127 1.00 91.56 92 LYS A N 1
ATOM 718 C CA . LYS A 1 92 ? 9.630 0.559 3.336 1.00 91.56 92 LYS A CA 1
ATOM 719 C C . LYS A 1 92 ? 10.055 -0.178 4.603 1.00 91.56 92 LYS A C 1
ATOM 721 O O . LYS A 1 92 ? 9.258 -0.519 5.479 1.00 91.56 92 LYS A O 1
ATOM 726 N N . GLN A 1 93 ? 11.354 -0.444 4.700 1.00 90.50 93 GLN A N 1
ATOM 727 C CA . GLN A 1 93 ? 11.952 -1.013 5.904 1.00 90.50 93 GLN A CA 1
ATOM 728 C C . GLN A 1 93 ? 12.175 0.067 6.976 1.00 90.50 93 GLN A C 1
ATOM 730 O O . GLN A 1 93 ? 12.484 1.209 6.630 1.00 90.50 93 GLN A O 1
ATOM 735 N N . PRO A 1 94 ? 12.060 -0.273 8.278 1.00 91.75 94 PRO A N 1
ATOM 736 C CA . PRO A 1 94 ? 11.789 -1.606 8.838 1.00 91.75 94 PRO A CA 1
ATOM 737 C C . PRO A 1 94 ? 10.293 -1.968 8.942 1.00 91.75 94 PRO A C 1
ATOM 739 O O . PRO A 1 94 ? 9.960 -3.048 9.423 1.00 91.75 94 PRO A O 1
ATOM 742 N N . ASN A 1 95 ? 9.384 -1.074 8.547 1.00 93.00 95 ASN A N 1
ATOM 743 C CA . ASN A 1 95 ? 7.952 -1.207 8.830 1.00 93.00 95 ASN A CA 1
ATOM 744 C C . ASN A 1 95 ? 7.279 -2.357 8.061 1.00 93.00 95 ASN A C 1
ATOM 746 O O . ASN A 1 95 ? 6.367 -2.993 8.596 1.00 93.00 95 ASN A O 1
ATOM 750 N N . LEU A 1 96 ? 7.759 -2.697 6.860 1.00 93.19 96 LEU A N 1
ATOM 751 C CA . LEU A 1 96 ? 7.359 -3.932 6.173 1.00 93.19 96 LEU A CA 1
ATOM 752 C C . LEU A 1 96 ? 7.660 -5.172 7.027 1.00 93.19 96 LEU A C 1
ATOM 754 O O . LEU A 1 96 ? 6.731 -5.908 7.354 1.00 93.19 96 LEU A O 1
ATOM 758 N N . ASN A 1 97 ? 8.901 -5.340 7.497 1.00 92.50 97 ASN A N 1
ATOM 759 C CA . ASN A 1 97 ? 9.268 -6.474 8.354 1.00 92.50 97 ASN A CA 1
ATOM 760 C C . ASN A 1 97 ? 8.480 -6.485 9.674 1.00 92.50 97 ASN A C 1
ATOM 762 O O . ASN A 1 97 ? 7.989 -7.523 10.103 1.00 92.50 97 ASN A O 1
ATOM 766 N N . LEU A 1 98 ? 8.312 -5.325 10.322 1.00 92.56 98 LEU A N 1
ATOM 767 C CA . LEU A 1 98 ? 7.560 -5.227 11.582 1.00 92.56 98 LEU A CA 1
ATOM 768 C C . LEU A 1 98 ? 6.094 -5.651 11.434 1.00 92.56 98 LEU A C 1
ATOM 770 O O . LEU A 1 98 ? 5.488 -6.140 12.388 1.00 92.56 98 LEU A O 1
ATOM 774 N N . THR A 1 99 ? 5.514 -5.444 10.253 1.00 94.81 99 THR A N 1
ATOM 775 C CA . THR A 1 99 ? 4.125 -5.813 9.980 1.00 94.81 99 THR A CA 1
ATOM 776 C C . THR A 1 99 ? 3.975 -7.273 9.545 1.00 94.81 99 THR A C 1
ATOM 778 O O . THR A 1 99 ? 2.885 -7.814 9.706 1.00 94.81 99 THR A O 1
ATOM 781 N N . GLU A 1 100 ? 5.027 -7.953 9.076 1.00 93.00 100 GLU A N 1
ATOM 782 C CA . GLU A 1 100 ? 4.962 -9.352 8.608 1.00 93.00 100 GLU A CA 1
ATOM 783 C C . GLU A 1 100 ? 4.482 -10.319 9.694 1.00 93.00 100 GLU A C 1
ATOM 785 O O . GLU A 1 100 ? 3.546 -11.079 9.457 1.00 93.00 100 GLU A O 1
ATOM 790 N N . ASP A 1 101 ? 5.030 -10.231 10.908 1.00 89.38 101 ASP A N 1
ATOM 791 C CA . ASP A 1 101 ? 4.678 -11.130 12.020 1.00 89.38 101 ASP A CA 1
ATOM 792 C C . ASP A 1 101 ? 3.201 -11.045 12.439 1.00 89.38 101 ASP A C 1
ATOM 794 O O . ASP A 1 101 ? 2.667 -11.956 13.077 1.00 89.38 101 ASP A O 1
ATOM 798 N N . LYS A 1 102 ? 2.542 -9.919 12.148 1.00 94.00 102 LYS A N 1
ATOM 799 C CA . LYS A 1 102 ? 1.143 -9.673 12.525 1.00 94.00 102 LYS A CA 1
ATOM 800 C C . LYS A 1 102 ? 0.190 -9.854 11.361 1.00 94.00 102 LYS A C 1
ATOM 802 O O . LYS A 1 102 ? -0.881 -10.420 11.542 1.00 94.00 102 LYS A O 1
ATOM 807 N N . PHE A 1 103 ? 0.579 -9.355 10.198 1.00 97.44 103 PHE A N 1
ATOM 808 C CA . PHE A 1 103 ? -0.295 -9.168 9.051 1.00 97.44 103 PHE A CA 1
ATOM 809 C C . PHE A 1 103 ? 0.092 -10.015 7.845 1.00 97.44 103 PHE A C 1
ATOM 811 O O . PHE A 1 103 ? -0.737 -10.174 6.955 1.00 97.44 103 PHE A O 1
ATOM 818 N N . GLY A 1 104 ? 1.306 -10.564 7.802 1.00 96.56 104 GLY A N 1
ATOM 819 C CA . GLY A 1 104 ? 1.773 -11.394 6.697 1.00 96.56 104 GLY A CA 1
ATOM 820 C C . GLY A 1 104 ? 0.966 -12.683 6.564 1.00 96.56 104 GLY A C 1
ATOM 821 O O . GLY A 1 104 ? 0.515 -13.254 7.552 1.00 96.56 104 GLY A O 1
ATOM 822 N N . ALA A 1 105 ? 0.777 -13.165 5.342 1.00 95.62 105 ALA A N 1
ATOM 823 C CA . ALA A 1 105 ? 0.094 -14.419 5.073 1.00 95.62 105 ALA A CA 1
ATOM 824 C C . ALA A 1 105 ? 0.796 -15.584 5.794 1.00 95.62 105 ALA A C 1
ATOM 826 O O . ALA A 1 105 ? 2.023 -15.714 5.778 1.00 95.62 105 ALA A O 1
ATOM 827 N N . ILE A 1 106 ? 0.002 -16.443 6.435 1.00 93.50 106 ILE A N 1
ATOM 828 C CA . ILE A 1 106 ? 0.516 -17.547 7.251 1.00 93.50 106 ILE A CA 1
ATOM 829 C C . ILE A 1 106 ? 1.336 -18.504 6.378 1.00 93.50 106 ILE A C 1
ATOM 831 O O . ILE A 1 106 ? 0.844 -19.033 5.383 1.00 93.50 106 ILE A O 1
ATOM 835 N N . GLY A 1 107 ? 2.579 -18.762 6.790 1.00 91.06 107 GLY A N 1
ATOM 836 C CA . GLY A 1 107 ? 3.498 -19.654 6.079 1.00 91.06 107 GLY A CA 1
ATOM 837 C C . GLY A 1 107 ? 4.238 -19.006 4.905 1.00 91.06 107 GLY A C 1
ATOM 838 O O . GLY A 1 107 ? 5.026 -19.688 4.250 1.00 91.06 107 GLY A O 1
ATOM 839 N N . THR A 1 108 ? 4.032 -17.712 4.649 1.00 90.69 108 THR A N 1
ATOM 840 C CA . THR A 1 108 ? 4.772 -16.971 3.624 1.00 90.69 108 THR A CA 1
ATOM 841 C C . THR A 1 108 ? 6.094 -16.454 4.181 1.00 90.69 108 THR A C 1
ATOM 843 O O . THR A 1 108 ? 6.143 -15.836 5.242 1.00 90.69 108 THR A O 1
ATOM 846 N N . THR A 1 109 ? 7.180 -16.686 3.445 1.00 89.56 109 THR A N 1
ATOM 847 C CA . THR A 1 109 ? 8.463 -16.015 3.674 1.00 89.56 109 THR A CA 1
ATOM 848 C C . THR A 1 109 ? 8.530 -14.788 2.780 1.00 89.56 109 THR A C 1
ATOM 850 O O . THR A 1 109 ? 8.555 -14.918 1.558 1.00 89.56 109 THR A O 1
ATOM 853 N N . TYR A 1 110 ? 8.547 -13.611 3.393 1.00 90.00 110 TYR A N 1
ATOM 854 C CA . TYR A 1 110 ? 8.657 -12.343 2.684 1.00 90.00 110 TYR A CA 1
ATOM 855 C C . TYR A 1 110 ? 10.119 -12.015 2.386 1.00 90.00 110 TYR A C 1
ATOM 857 O O . TYR A 1 110 ? 11.032 -12.406 3.120 1.00 90.00 110 TYR A O 1
ATOM 865 N N . ALA A 1 111 ? 10.347 -11.316 1.275 1.00 88.00 111 ALA A N 1
ATOM 866 C CA .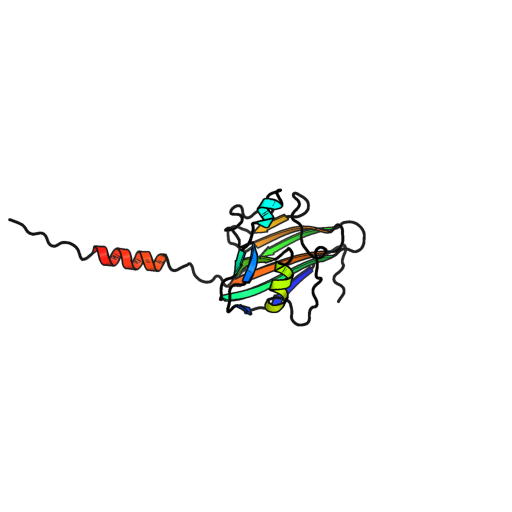 ALA A 1 111 ? 11.663 -10.790 0.959 1.00 88.00 111 ALA A CA 1
ATOM 867 C C . ALA A 1 111 ? 12.015 -9.686 1.962 1.00 88.00 111 ALA A C 1
ATOM 869 O O . ALA A 1 111 ? 11.234 -8.764 2.181 1.00 88.00 111 ALA A O 1
ATOM 870 N N . THR A 1 112 ? 13.207 -9.769 2.549 1.00 83.38 112 THR A N 1
ATOM 871 C CA . THR A 1 112 ? 13.674 -8.803 3.548 1.00 83.38 112 THR A CA 1
ATOM 872 C C . THR A 1 112 ? 14.840 -7.978 3.010 1.00 83.38 112 THR A C 1
ATOM 874 O O . THR A 1 112 ? 15.594 -8.414 2.138 1.00 83.38 112 THR A O 1
ATOM 877 N N . GLY A 1 113 ? 15.006 -6.772 3.556 1.00 82.25 113 GLY A N 1
ATOM 878 C CA . GLY A 1 113 ? 16.114 -5.874 3.229 1.00 82.25 113 GLY A CA 1
ATOM 879 C C . GLY A 1 113 ? 15.723 -4.702 2.320 1.00 82.25 113 GLY A C 1
ATOM 880 O O . GLY A 1 113 ? 14.560 -4.565 1.943 1.00 82.25 113 GLY A O 1
ATOM 881 N N . PRO A 1 114 ? 16.690 -3.831 1.981 1.00 80.06 114 PRO A N 1
ATOM 882 C CA . PRO A 1 114 ? 16.436 -2.590 1.239 1.00 80.06 114 PRO A CA 1
ATOM 883 C C . PRO A 1 114 ? 16.016 -2.829 -0.215 1.00 80.06 114 PRO A C 1
ATOM 885 O O . PRO A 1 114 ? 15.546 -1.925 -0.877 1.00 80.06 114 PRO A O 1
ATOM 888 N N . ASN A 1 115 ? 16.174 -4.053 -0.708 1.00 82.19 115 ASN A N 1
ATOM 889 C CA . ASN A 1 115 ? 15.869 -4.443 -2.079 1.00 82.19 115 ASN A CA 1
ATOM 890 C C . ASN A 1 115 ? 14.422 -4.919 -2.277 1.00 82.19 115 ASN A C 1
ATOM 892 O O . ASN A 1 115 ? 14.090 -5.385 -3.361 1.00 82.19 115 ASN A O 1
ATOM 896 N N . ALA A 1 116 ? 13.621 -4.897 -1.212 1.00 87.31 116 ALA A N 1
ATOM 897 C CA . ALA A 1 116 ? 12.258 -5.412 -1.169 1.00 87.31 116 ALA A CA 1
ATOM 898 C C . ALA A 1 116 ? 11.254 -4.326 -0.746 1.00 87.31 116 ALA A C 1
ATOM 900 O O . ALA A 1 116 ? 10.219 -4.637 -0.153 1.00 87.31 116 ALA A O 1
ATOM 901 N N . ILE A 1 117 ? 11.612 -3.060 -0.961 1.00 91.56 117 ILE A N 1
ATOM 902 C CA . ILE A 1 117 ? 10.831 -1.882 -0.584 1.00 91.56 117 ILE A CA 1
ATOM 903 C C . ILE A 1 117 ? 10.335 -1.184 -1.832 1.00 91.56 117 ILE A C 1
ATOM 905 O O . ILE A 1 117 ? 10.988 -1.238 -2.862 1.00 91.56 117 ILE A O 1
ATOM 909 N N . PHE A 1 118 ? 9.231 -0.471 -1.695 1.00 93.25 118 PHE A N 1
ATOM 910 C CA . PHE A 1 118 ? 8.794 0.486 -2.690 1.00 93.25 118 PHE A CA 1
ATOM 911 C C . PHE A 1 118 ? 9.433 1.854 -2.393 1.00 93.25 118 PHE A C 1
ATOM 913 O O . PHE A 1 118 ? 9.231 2.430 -1.325 1.00 93.25 118 PHE A O 1
ATOM 920 N N . GLU A 1 119 ? 10.244 2.388 -3.300 1.00 90.06 119 GLU A N 1
ATOM 921 C CA . GLU A 1 119 ? 10.861 3.710 -3.123 1.00 90.06 119 GLU A CA 1
ATOM 922 C C . GLU A 1 119 ? 10.053 4.764 -3.872 1.00 90.06 119 GLU A C 1
ATOM 924 O O . GLU A 1 119 ? 9.950 4.692 -5.093 1.00 90.06 119 GLU A O 1
ATOM 929 N N . LEU A 1 120 ? 9.491 5.746 -3.158 1.00 92.06 120 LEU A N 1
ATOM 930 C CA . LEU A 1 120 ? 8.807 6.873 -3.795 1.00 92.06 120 LEU A CA 1
ATOM 931 C C . LEU A 1 120 ? 9.812 7.690 -4.615 1.00 92.06 120 LEU A C 1
ATOM 933 O O . LEU A 1 120 ? 10.866 8.079 -4.114 1.00 92.06 120 LEU A O 1
ATOM 937 N N . ASP A 1 121 ? 9.484 7.911 -5.885 1.00 89.88 121 ASP A N 1
ATOM 938 C CA . ASP A 1 121 ? 10.363 8.551 -6.867 1.00 89.88 121 ASP A CA 1
ATOM 939 C C . ASP A 1 121 ? 9.527 9.214 -7.968 1.00 89.88 121 ASP A C 1
ATOM 941 O O . ASP A 1 121 ? 9.558 8.839 -9.149 1.00 89.88 121 ASP A O 1
ATOM 945 N N . GLY A 1 122 ? 8.701 10.189 -7.584 1.00 86.06 122 GLY A N 1
ATOM 946 C CA . GLY A 1 122 ? 8.089 11.062 -8.573 1.00 86.06 122 GLY A CA 1
ATOM 947 C C . GLY A 1 122 ? 7.164 10.332 -9.562 1.00 86.06 122 GLY A C 1
ATOM 948 O O . GLY A 1 122 ? 6.289 9.536 -9.197 1.00 86.06 122 GLY A O 1
ATOM 949 N N . PRO A 1 123 ? 7.351 10.578 -10.874 1.00 87.25 123 PRO A N 1
ATOM 950 C CA . PRO A 1 123 ? 6.508 9.998 -11.914 1.00 87.25 123 PRO A CA 1
ATOM 951 C C . PRO A 1 123 ? 6.688 8.482 -12.085 1.00 87.25 123 PRO A C 1
ATOM 953 O O . PRO A 1 123 ? 5.890 7.879 -12.812 1.00 87.25 123 PRO A O 1
ATOM 956 N N . ASN A 1 124 ? 7.716 7.881 -11.474 1.00 91.81 124 ASN A N 1
ATOM 957 C CA . ASN A 1 124 ? 7.995 6.450 -11.566 1.00 91.81 124 ASN A CA 1
ATOM 958 C C . ASN A 1 124 ? 7.247 5.674 -10.485 1.00 91.81 124 ASN A C 1
ATOM 960 O O . ASN A 1 124 ? 6.518 4.743 -10.806 1.00 91.81 124 ASN A O 1
ATOM 964 N N . ASN A 1 125 ? 7.393 6.095 -9.231 1.00 94.25 125 ASN A N 1
ATOM 965 C CA . ASN A 1 125 ? 6.885 5.373 -8.074 1.00 94.25 125 ASN A CA 1
ATOM 966 C C . ASN A 1 125 ? 6.082 6.310 -7.181 1.00 94.25 125 ASN A C 1
ATOM 968 O O . ASN A 1 125 ? 6.644 7.172 -6.507 1.00 94.25 125 ASN A O 1
ATOM 972 N N . HIS A 1 126 ? 4.768 6.125 -7.169 1.00 95.50 126 HIS A N 1
ATOM 973 C CA . HIS A 1 126 ? 3.865 6.845 -6.279 1.00 95.50 126 HIS A CA 1
ATOM 974 C C . HIS A 1 126 ? 2.595 6.038 -6.030 1.00 95.50 126 HIS A C 1
ATOM 976 O O . HIS A 1 126 ? 2.244 5.121 -6.778 1.00 95.50 126 HIS A O 1
ATOM 982 N N . PHE A 1 127 ? 1.858 6.428 -4.997 1.00 96.81 127 PHE A N 1
ATOM 983 C CA . PHE A 1 127 ? 0.501 5.943 -4.792 1.00 96.81 127 PHE A CA 1
ATOM 984 C C . PHE A 1 127 ? -0.441 7.061 -4.369 1.00 96.81 127 PHE A C 1
ATOM 986 O O . PHE A 1 127 ? -0.032 8.122 -3.898 1.00 96.81 127 PHE A O 1
ATOM 993 N N . THR A 1 128 ? -1.733 6.812 -4.528 1.00 96.81 128 THR A N 1
ATOM 994 C CA . THR A 1 128 ? -2.796 7.686 -4.051 1.00 96.81 128 THR A CA 1
ATOM 995 C C . THR A 1 128 ? -3.787 6.916 -3.205 1.00 96.81 128 THR A C 1
ATOM 997 O O . THR A 1 128 ? -4.117 5.775 -3.523 1.00 96.81 128 THR A O 1
ATOM 1000 N N . ILE A 1 129 ? -4.323 7.575 -2.186 1.00 97.06 129 ILE A N 1
ATOM 1001 C CA . ILE A 1 129 ? -5.463 7.108 -1.407 1.00 97.06 129 ILE A CA 1
ATOM 1002 C C . ILE A 1 129 ? -6.618 8.077 -1.663 1.00 97.06 129 ILE A C 1
ATOM 1004 O O . ILE A 1 129 ? -6.453 9.292 -1.529 1.00 97.06 129 ILE A O 1
ATOM 1008 N N . SER A 1 130 ? -7.782 7.560 -2.056 1.00 95.38 130 SER A N 1
ATOM 1009 C CA . SER A 1 130 ? -8.982 8.380 -2.256 1.00 95.38 130 SER A CA 1
ATOM 1010 C C . SER A 1 130 ? -9.427 9.049 -0.953 1.00 95.38 130 SER A C 1
ATOM 1012 O O . SER A 1 130 ? -9.155 8.561 0.141 1.00 95.38 130 SER A O 1
ATOM 1014 N N . GLN A 1 131 ? -10.141 10.174 -1.054 1.00 91.75 131 GLN A N 1
ATOM 1015 C CA . GLN A 1 131 ? -10.567 10.961 0.116 1.00 91.75 131 GLN A CA 1
ATOM 1016 C C . GLN A 1 131 ? -11.448 10.182 1.106 1.00 91.75 131 GLN A C 1
ATOM 1018 O O . GLN A 1 131 ? -11.417 10.452 2.303 1.00 91.75 131 GLN A O 1
ATOM 1023 N N . ASP A 1 132 ? -12.217 9.206 0.622 1.00 91.62 132 ASP A N 1
ATOM 1024 C CA . ASP A 1 132 ? -13.018 8.303 1.455 1.00 91.62 132 ASP A CA 1
ATOM 1025 C C . ASP A 1 132 ? -12.195 7.164 2.085 1.00 91.62 132 ASP A C 1
ATOM 1027 O O . ASP A 1 132 ? -12.752 6.325 2.787 1.00 91.62 132 ASP A O 1
ATOM 1031 N N . GLN A 1 133 ? -10.878 7.144 1.853 1.00 94.50 133 GLN A N 1
ATOM 1032 C CA . GLN A 1 133 ? -9.930 6.117 2.283 1.00 94.50 133 GLN A CA 1
ATOM 1033 C C . GLN A 1 133 ? -10.239 4.720 1.739 1.00 94.50 133 GLN A C 1
ATOM 1035 O O . GLN A 1 133 ? -9.738 3.742 2.278 1.00 94.50 133 GLN A O 1
ATOM 1040 N N . LYS A 1 134 ? -11.041 4.580 0.681 1.00 95.62 134 LYS A N 1
ATOM 1041 C CA . LYS A 1 134 ? -11.442 3.255 0.183 1.00 95.62 134 LYS A CA 1
ATOM 1042 C C . LYS A 1 134 ? -10.640 2.756 -0.999 1.00 95.62 134 LYS A C 1
ATOM 1044 O O . LYS A 1 13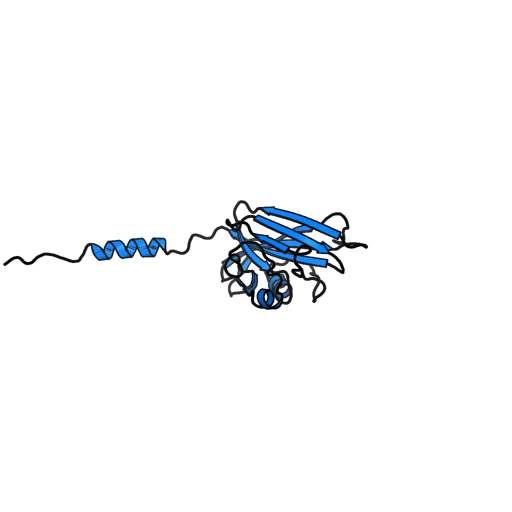4 ? -10.593 1.553 -1.215 1.00 95.62 134 LYS A O 1
ATOM 1049 N N . THR A 1 135 ? -10.041 3.645 -1.779 1.00 97.75 135 THR A N 1
ATOM 1050 C CA . THR A 1 135 ? -9.327 3.281 -3.002 1.00 97.75 135 THR A CA 1
ATOM 1051 C C . THR A 1 135 ? -7.851 3.585 -2.853 1.00 97.75 135 THR A C 1
ATOM 1053 O O . THR A 1 135 ? -7.476 4.723 -2.579 1.00 97.75 135 THR A O 1
ATOM 1056 N N . PHE A 1 136 ? -7.025 2.566 -3.061 1.00 98.19 136 PHE A N 1
ATOM 1057 C CA . PHE A 1 136 ? -5.584 2.685 -3.210 1.00 98.19 136 PHE A CA 1
ATOM 1058 C C . PHE A 1 136 ? -5.245 2.534 -4.691 1.00 98.19 136 PHE A C 1
ATOM 1060 O O . PHE A 1 136 ? -5.595 1.519 -5.289 1.00 98.19 136 PHE A O 1
ATOM 1067 N N . SER A 1 137 ? -4.560 3.510 -5.275 1.00 98.31 137 SER A N 1
ATOM 1068 C CA . SER A 1 137 ? -4.028 3.418 -6.640 1.00 98.31 137 SER A CA 1
ATOM 1069 C C . SER A 1 137 ? -2.521 3.567 -6.599 1.00 98.31 137 SER A C 1
ATOM 1071 O O . SER A 1 137 ? -2.016 4.360 -5.810 1.00 98.31 137 SER A O 1
ATOM 1073 N N . PHE A 1 138 ? -1.801 2.848 -7.448 1.00 97.69 138 PHE A N 1
ATOM 1074 C CA . PHE A 1 138 ? -0.346 2.893 -7.482 1.00 97.69 138 PHE A CA 1
ATOM 1075 C C . PHE A 1 138 ? 0.180 2.917 -8.905 1.00 97.69 138 PHE A C 1
ATOM 1077 O O . PHE A 1 138 ? -0.454 2.424 -9.841 1.00 97.69 138 PHE A O 1
ATOM 1084 N N . LYS A 1 139 ? 1.394 3.438 -9.009 1.00 97.31 139 LYS A N 1
ATOM 1085 C CA . LYS A 1 139 ? 2.309 3.199 -10.107 1.00 97.31 139 LYS A CA 1
ATOM 1086 C C . LYS A 1 139 ? 3.638 2.761 -9.513 1.00 97.31 139 LYS A C 1
ATOM 1088 O O . LYS A 1 139 ? 4.146 3.430 -8.616 1.00 97.31 139 LYS A O 1
ATOM 1093 N N . MET A 1 140 ? 4.174 1.654 -10.012 1.00 95.69 140 MET A N 1
ATOM 1094 C CA . MET A 1 140 ? 5.502 1.167 -9.658 1.00 95.69 140 MET A CA 1
ATOM 1095 C C . MET A 1 140 ? 6.316 0.864 -10.907 1.00 95.69 140 MET A C 1
ATOM 1097 O O . MET A 1 140 ? 5.833 0.205 -11.825 1.00 95.69 140 MET A O 1
ATOM 1101 N N . VAL A 1 141 ? 7.552 1.339 -10.936 1.00 95.50 141 VAL A N 1
ATOM 1102 C CA . VAL A 1 141 ? 8.565 1.006 -11.928 1.00 95.50 141 VAL A CA 1
ATOM 1103 C C . VAL A 1 141 ? 9.595 0.126 -11.238 1.00 95.50 141 VAL A C 1
ATOM 1105 O O . VAL A 1 141 ? 10.543 0.605 -10.616 1.00 95.50 141 VAL A O 1
ATOM 1108 N N . VAL A 1 142 ? 9.436 -1.182 -11.403 1.00 93.81 142 VAL A N 1
ATOM 1109 C CA . VAL A 1 142 ? 10.355 -2.161 -10.834 1.00 93.81 142 VAL A CA 1
ATOM 1110 C C . VAL A 1 142 ? 11.604 -2.195 -11.713 1.00 93.81 142 VAL A C 1
A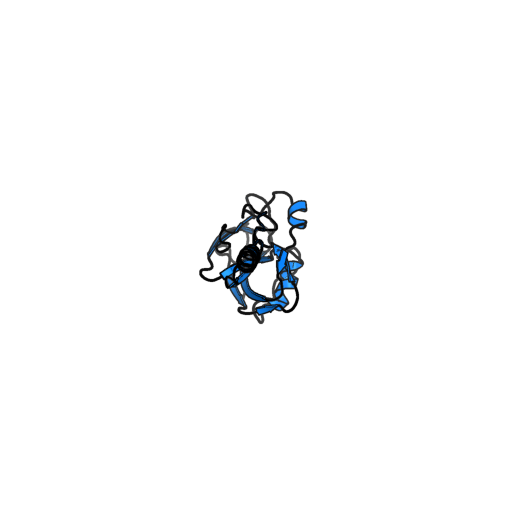TOM 1112 O O . VAL A 1 142 ? 11.590 -2.736 -12.823 1.00 93.81 142 VAL A O 1
ATOM 1115 N N . ALA A 1 143 ? 12.692 -1.573 -11.250 1.00 87.88 143 ALA A N 1
ATOM 1116 C CA . ALA A 1 143 ? 13.958 -1.481 -11.989 1.00 87.88 143 ALA A CA 1
ATOM 1117 C C . ALA A 1 143 ? 14.978 -2.553 -11.577 1.00 87.88 143 ALA A C 1
ATOM 1119 O O . ALA A 1 143 ? 15.657 -3.145 -12.422 1.00 87.88 143 ALA A O 1
ATOM 1120 N N . HIS A 1 144 ? 15.071 -2.836 -10.280 1.00 79.94 144 HIS A N 1
ATOM 1121 C CA . HIS A 1 144 ? 16.051 -3.768 -9.735 1.00 79.94 144 HIS A CA 1
ATOM 1122 C 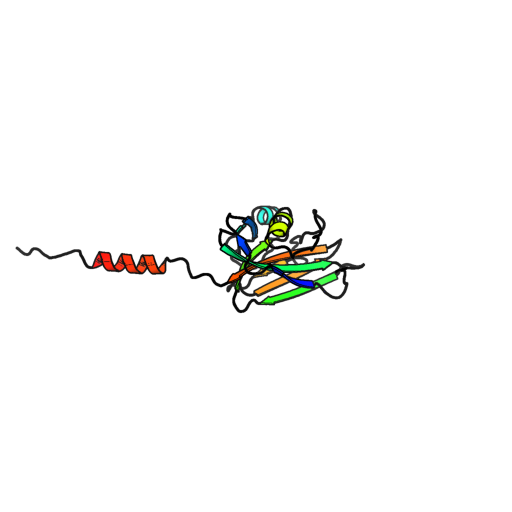C . HIS A 1 144 ? 15.407 -5.111 -9.411 1.00 79.94 144 HIS A C 1
ATOM 1124 O O . HIS A 1 144 ? 15.281 -5.940 -10.313 1.00 79.94 144 HIS A O 1
ATOM 1130 N N . ASN A 1 145 ? 15.022 -5.296 -8.149 1.00 84.56 145 ASN A N 1
ATOM 1131 C CA . ASN A 1 145 ? 14.518 -6.557 -7.631 1.00 84.56 145 ASN A CA 1
ATOM 1132 C C . ASN A 1 145 ? 12.993 -6.524 -7.617 1.00 84.56 145 ASN A C 1
ATOM 1134 O O . ASN A 1 145 ? 12.371 -6.850 -8.620 1.00 84.56 145 ASN A O 1
ATOM 1138 N N . LEU A 1 146 ? 12.409 -6.068 -6.513 1.00 92.56 146 LEU A N 1
ATOM 1139 C CA . LEU A 1 146 ? 10.976 -6.114 -6.299 1.00 92.56 146 LEU A CA 1
ATOM 1140 C C . LEU A 1 146 ? 10.514 -4.959 -5.417 1.00 92.56 146 LEU A C 1
ATOM 1142 O O . LEU A 1 146 ? 11.238 -4.527 -4.520 1.00 92.56 146 LEU A O 1
ATOM 1146 N N . ASP A 1 147 ? 9.279 -4.540 -5.641 1.00 94.38 147 ASP A N 1
ATOM 1147 C CA . ASP A 1 147 ? 8.592 -3.524 -4.863 1.00 94.38 147 ASP A CA 1
ATOM 1148 C C . ASP A 1 147 ? 7.430 -4.168 -4.109 1.00 94.38 147 ASP A C 1
ATOM 1150 O O . ASP A 1 147 ? 6.596 -4.873 -4.686 1.00 94.38 147 ASP A O 1
ATOM 1154 N N . ASN A 1 148 ? 7.358 -3.899 -2.808 1.00 95.75 148 ASN A N 1
ATOM 1155 C CA . ASN A 1 148 ? 6.320 -4.430 -1.937 1.00 95.75 148 ASN A CA 1
ATOM 1156 C C . ASN A 1 148 ? 5.554 -3.310 -1.251 1.00 95.75 148 ASN A C 1
ATOM 1158 O O . ASN A 1 148 ? 6.144 -2.379 -0.701 1.00 95.75 148 ASN A O 1
ATOM 1162 N N . ILE A 1 149 ? 4.235 -3.457 -1.204 1.00 97.38 149 ILE A N 1
ATOM 1163 C CA . ILE A 1 149 ? 3.354 -2.559 -0.467 1.00 97.38 149 ILE A CA 1
ATOM 1164 C C . ILE A 1 149 ? 2.347 -3.408 0.300 1.00 97.38 149 ILE A C 1
ATOM 1166 O O . ILE A 1 149 ? 1.587 -4.174 -0.286 1.00 97.38 149 ILE A O 1
ATOM 1170 N N . ARG A 1 150 ? 2.295 -3.230 1.616 1.00 97.81 150 ARG A N 1
ATOM 1171 C CA . ARG A 1 150 ? 1.234 -3.754 2.469 1.00 97.81 150 ARG A CA 1
ATOM 1172 C C . ARG A 1 150 ? 0.210 -2.662 2.741 1.00 97.81 150 ARG A C 1
ATOM 1174 O O . ARG A 1 150 ? 0.541 -1.596 3.264 1.00 97.81 150 ARG A O 1
ATOM 1181 N N . ILE A 1 151 ? -1.040 -2.961 2.421 1.00 98.31 151 ILE A N 1
ATOM 1182 C CA . ILE A 1 151 ? -2.203 -2.126 2.704 1.00 98.31 151 ILE A CA 1
ATOM 1183 C C . ILE A 1 151 ? -2.900 -2.715 3.924 1.00 98.31 151 ILE A C 1
ATOM 1185 O O . ILE A 1 151 ? -3.227 -3.902 3.949 1.00 98.31 151 ILE A O 1
ATOM 1189 N N . ILE A 1 152 ? -3.123 -1.884 4.936 1.00 98.19 152 ILE A N 1
ATOM 1190 C CA . ILE A 1 152 ? -3.817 -2.261 6.161 1.00 98.19 152 ILE A CA 1
ATOM 1191 C C . ILE A 1 152 ? -5.133 -1.504 6.209 1.00 98.19 152 ILE A C 1
ATOM 1193 O O . ILE A 1 152 ? -5.175 -0.270 6.131 1.00 98.19 152 ILE A O 1
ATOM 1197 N N . THR A 1 153 ? -6.207 -2.265 6.341 1.00 97.56 153 THR A N 1
ATOM 1198 C CA . THR A 1 153 ? -7.572 -1.768 6.384 1.00 97.56 153 THR A CA 1
ATOM 1199 C C . THR A 1 153 ? -8.197 -2.067 7.741 1.00 97.56 153 THR A C 1
ATOM 1201 O O . THR A 1 153 ? -7.755 -2.938 8.495 1.00 97.56 153 THR A O 1
ATOM 1204 N N . ALA A 1 154 ? -9.229 -1.309 8.078 1.00 95.50 154 ALA A N 1
ATOM 1205 C CA . ALA A 1 154 ? -10.151 -1.643 9.148 1.00 95.50 154 ALA A CA 1
ATOM 1206 C C . ALA A 1 154 ? -11.569 -1.530 8.596 1.00 95.50 154 ALA A C 1
ATOM 1208 O O . ALA A 1 154 ? -11.842 -0.636 7.788 1.00 95.50 154 ALA A O 1
ATOM 1209 N N . SER A 1 155 ? -12.498 -2.362 9.078 1.00 87.88 155 SER A N 1
ATOM 1210 C CA . SER A 1 155 ? -13.929 -2.047 8.974 1.00 87.88 155 SER A CA 1
ATOM 1211 C C . SER A 1 155 ? -14.122 -0.594 9.386 1.00 87.88 155 SER A C 1
ATOM 1213 O O . SER A 1 155 ? -13.419 -0.144 10.287 1.00 87.88 155 SER A O 1
ATOM 1215 N N . SER A 1 156 ? -15.024 0.154 8.752 1.00 66.62 156 SER A N 1
ATOM 1216 C CA . SER A 1 156 ? -15.264 1.554 9.118 1.00 66.62 156 SER A CA 1
ATOM 1217 C C . SER A 1 156 ? -15.684 1.656 10.597 1.00 66.62 156 SER A C 1
ATOM 1219 O O . SER A 1 156 ? -16.868 1.583 10.930 1.00 66.62 156 SER A O 1
ATOM 1221 N N . VAL A 1 157 ? -14.719 1.745 11.515 1.00 55.53 157 VAL A N 1
ATOM 1222 C CA . VAL A 1 157 ? -14.964 1.839 12.948 1.00 55.53 157 VAL A CA 1
ATOM 1223 C C . VAL A 1 157 ? -15.380 3.280 13.193 1.00 55.53 157 VAL A C 1
ATOM 1225 O O . VAL A 1 157 ? -14.547 4.177 13.178 1.00 55.53 157 VAL A O 1
ATOM 1228 N N . HIS A 1 158 ? -16.699 3.451 13.308 1.00 41.38 158 HIS A N 1
ATOM 1229 C CA . HIS A 1 158 ? -17.460 4.480 14.014 1.00 41.38 158 HIS A CA 1
ATOM 1230 C C . HIS A 1 158 ? -16.696 5.775 14.310 1.00 41.38 158 HIS A C 1
ATOM 1232 O O . HIS A 1 158 ? -15.762 5.786 15.111 1.00 41.38 158 HIS A O 1
ATOM 1238 N N . GLU A 1 159 ? -17.178 6.868 13.710 1.00 41.91 159 GLU A N 1
ATOM 1239 C CA . GLU A 1 159 ? -16.752 8.240 13.983 1.00 41.91 159 GLU A CA 1
ATOM 1240 C C . GLU A 1 159 ? -16.390 8.437 15.465 1.00 41.91 159 GLU A C 1
ATOM 1242 O O . GLU A 1 159 ? -17.181 8.056 16.341 1.00 41.91 159 GLU A O 1
ATOM 1247 N N . PRO A 1 160 ? -15.220 9.029 15.781 1.00 44.56 160 PRO A N 1
ATOM 1248 C CA . PRO A 1 160 ? -14.879 9.340 17.157 1.00 44.56 160 PRO A CA 1
ATOM 1249 C C . PRO A 1 160 ? -16.024 10.145 17.768 1.00 44.56 160 PRO A C 1
ATOM 1251 O O . PRO A 1 160 ? -16.561 11.053 17.136 1.00 44.56 160 PRO A O 1
ATOM 1254 N N . SER A 1 161 ? -16.398 9.784 18.993 1.00 48.31 161 SER A N 1
ATOM 1255 C CA . SER A 1 161 ? -17.566 10.190 19.785 1.00 48.31 161 SER A CA 1
ATOM 1256 C C . SER A 1 161 ? -17.704 11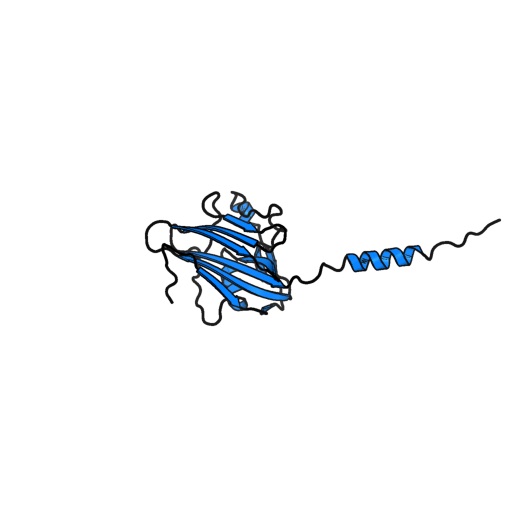.699 20.073 1.00 48.31 161 SER A C 1
ATOM 1258 O O . SER A 1 161 ? -18.246 12.097 21.101 1.00 48.31 161 SER A O 1
ATOM 1260 N N . ILE A 1 162 ? -17.235 12.576 19.192 1.00 49.78 162 ILE A N 1
ATOM 1261 C CA . ILE A 1 162 ? -17.381 14.028 19.258 1.00 49.78 162 ILE A CA 1
ATOM 1262 C C . ILE A 1 162 ? -18.871 14.405 19.159 1.00 49.78 162 ILE A C 1
ATOM 1264 O O . ILE A 1 162 ? -19.308 15.343 19.825 1.00 49.78 162 ILE A O 1
ATOM 1268 N N . LEU A 1 163 ? -19.695 13.609 18.461 1.00 46.06 163 LEU A N 1
ATOM 1269 C CA . LEU A 1 163 ? -21.159 13.749 18.496 1.00 46.06 163 LEU A CA 1
ATOM 1270 C C . LEU A 1 163 ? -21.757 13.479 19.891 1.00 46.06 163 LEU A C 1
ATOM 1272 O O . LEU A 1 163 ? -22.749 14.109 20.261 1.00 46.06 163 LEU A O 1
ATOM 1276 N N . ALA A 1 164 ? -21.132 12.631 20.718 1.00 47.84 164 ALA A N 1
ATOM 1277 C CA . ALA A 1 164 ? -21.561 12.439 22.106 1.00 47.84 164 ALA A CA 1
ATOM 1278 C C . ALA A 1 164 ? -21.217 13.655 22.993 1.00 47.84 164 ALA A C 1
ATOM 1280 O O . ALA A 1 164 ? -21.970 13.969 23.919 1.00 47.84 164 ALA A O 1
ATOM 1281 N N . LEU A 1 165 ? -20.141 14.395 22.687 1.00 46.53 165 LEU A N 1
ATOM 1282 C CA . LEU A 1 165 ? -19.781 15.618 23.420 1.00 46.53 165 LEU A CA 1
ATOM 1283 C C . LEU A 1 165 ? -20.741 16.788 23.140 1.00 46.53 165 LEU A C 1
ATOM 1285 O O . LEU A 1 165 ? -21.029 17.574 24.045 1.00 46.53 165 LEU A O 1
ATOM 1289 N N . ILE A 1 166 ? -21.293 16.884 21.926 1.00 53.62 166 ILE A N 1
ATOM 1290 C CA . ILE A 1 166 ? -22.287 17.921 21.590 1.00 53.62 166 ILE A CA 1
ATOM 1291 C C . ILE A 1 166 ? -23.627 17.646 22.303 1.00 53.62 166 ILE A C 1
ATOM 1293 O O . ILE A 1 166 ? -24.292 18.581 22.758 1.00 53.62 166 ILE A O 1
ATOM 1297 N N . GLY A 1 167 ? -23.991 16.371 22.495 1.00 50.66 167 GLY A N 1
ATOM 1298 C CA . GLY A 1 167 ? -25.213 15.969 23.203 1.00 50.66 167 GLY A CA 1
ATOM 1299 C C . GLY A 1 167 ? -25.245 16.363 24.687 1.00 50.66 167 GLY A C 1
ATOM 1300 O O . GLY A 1 167 ? -26.285 16.796 25.187 1.00 50.66 167 GLY A O 1
ATOM 1301 N N . PHE A 1 168 ? -24.110 16.294 25.391 1.00 53.44 168 PHE A N 1
ATOM 1302 C CA . PHE A 1 168 ? -24.029 16.703 26.802 1.00 53.44 168 PHE A CA 1
ATOM 1303 C C . PHE A 1 168 ? -23.881 18.220 26.996 1.00 53.44 168 PHE A C 1
ATOM 1305 O O . PHE A 1 168 ? -24.417 18.766 27.964 1.00 53.44 168 PHE A O 1
ATOM 1312 N N . GLY A 1 169 ? -23.224 18.927 26.068 1.00 49.78 169 GLY A N 1
ATOM 1313 C CA . GLY A 1 169 ? -23.053 20.384 26.146 1.00 49.78 169 GLY A CA 1
ATOM 1314 C C . GLY A 1 169 ? -24.375 21.165 26.091 1.00 49.78 169 GLY A C 1
ATOM 1315 O O . GLY A 1 169 ? -24.535 22.172 26.782 1.00 49.78 169 GLY A O 1
ATOM 1316 N N . LEU A 1 170 ? -25.363 20.668 25.339 1.00 54.81 170 LEU A N 1
ATOM 1317 C CA . LEU A 1 170 ? -26.682 21.305 25.219 1.00 54.81 170 LEU A CA 1
ATOM 1318 C C . LEU A 1 170 ? -27.611 21.034 26.415 1.00 54.81 170 LEU A C 1
ATOM 1320 O O . LEU A 1 170 ? -28.516 21.831 26.674 1.00 54.81 170 LEU A O 1
ATOM 1324 N N . LEU A 1 171 ? -27.388 19.959 27.181 1.00 51.41 171 LEU A N 1
ATOM 1325 C CA . LEU A 1 171 ? -28.205 19.651 28.362 1.00 51.41 171 LEU A CA 1
ATOM 1326 C C . LEU A 1 171 ? -27.856 20.555 29.560 1.00 51.41 171 LEU A C 1
ATOM 1328 O O . LEU A 1 171 ? -28.734 20.918 30.344 1.00 51.41 171 LEU A O 1
ATOM 1332 N N . LEU A 1 172 ? -26.593 20.982 29.671 1.00 52.06 172 LEU A N 1
ATOM 1333 C CA . LEU A 1 172 ? -26.112 21.851 30.755 1.00 52.06 172 LEU A CA 1
ATOM 1334 C C . LEU A 1 172 ? -26.535 23.324 30.598 1.00 52.06 172 LEU A C 1
ATOM 1336 O O . LEU A 1 172 ? -26.586 24.057 31.586 1.00 52.06 172 LEU A O 1
ATOM 1340 N N . LEU A 1 173 ? -26.922 23.756 29.393 1.00 51.59 173 LEU A N 1
ATOM 1341 C CA . LEU A 1 173 ? -27.420 25.115 29.132 1.00 51.59 173 LEU A CA 1
ATOM 1342 C C . LEU A 1 173 ? -28.895 25.327 29.525 1.00 51.59 173 LEU A C 1
ATOM 1344 O O . LEU A 1 173 ? -29.348 26.469 29.573 1.00 51.59 173 LEU A O 1
ATOM 1348 N N . ARG A 1 174 ? -29.651 24.271 29.864 1.00 52.72 174 ARG A N 1
ATOM 1349 C CA . ARG A 1 174 ? -31.063 24.392 30.290 1.00 52.72 174 ARG A CA 1
ATOM 1350 C C . ARG A 1 174 ? -31.272 24.661 31.786 1.00 52.72 174 ARG A C 1
ATOM 1352 O O . ARG A 1 174 ? -32.397 24.959 32.177 1.00 52.72 174 ARG A O 1
ATOM 1359 N N . PHE A 1 175 ? -30.228 24.619 32.619 1.00 55.38 175 PHE A N 1
ATOM 1360 C CA . PHE A 1 175 ? -30.365 24.747 34.081 1.00 55.38 175 PHE A CA 1
ATOM 1361 C C . PHE A 1 175 ? -29.892 26.078 34.685 1.00 55.38 175 PHE A C 1
ATOM 1363 O O . PHE A 1 175 ? -29.784 26.190 35.906 1.00 55.38 175 PHE A O 1
ATOM 1370 N N . ARG A 1 176 ? -29.669 27.131 33.886 1.00 55.72 176 ARG A N 1
ATOM 1371 C CA . ARG A 1 176 ? -29.315 28.451 34.435 1.00 55.72 176 ARG A CA 1
ATOM 1372 C C . ARG A 1 176 ? -30.239 29.554 33.926 1.00 55.72 176 ARG A C 1
ATOM 1374 O O . ARG A 1 176 ? -29.982 30.147 32.888 1.00 55.72 176 ARG A O 1
ATOM 1381 N N . LEU A 1 177 ? -31.297 29.823 34.703 1.00 56.78 177 LEU A N 1
ATOM 1382 C CA . LEU A 1 177 ? -31.620 31.130 35.319 1.00 56.78 177 LEU A CA 1
ATOM 1383 C C . LEU A 1 177 ? -33.127 31.245 35.647 1.00 56.78 177 LEU A C 1
ATOM 1385 O O . LEU A 1 177 ? -33.929 31.473 34.741 1.00 56.78 177 LEU A O 1
ATOM 1389 N N . PRO A 1 178 ? -33.533 31.261 36.930 1.00 49.56 178 PRO A N 1
ATOM 1390 C CA . PRO A 1 178 ? -34.700 32.019 37.346 1.00 49.56 178 PRO A CA 1
ATOM 1391 C C . PRO A 1 178 ? -34.292 33.456 37.694 1.00 49.56 178 PRO A C 1
ATOM 1393 O O . PRO A 1 178 ? -33.401 33.707 38.506 1.00 49.56 178 PRO A O 1
ATOM 1396 N N . LYS A 1 179 ? -34.990 34.400 37.060 1.00 59.97 179 LYS A N 1
ATOM 1397 C CA . LYS A 1 179 ? -34.979 35.838 37.348 1.00 59.97 179 LYS A CA 1
ATOM 1398 C C . LYS A 1 179 ? -35.376 36.097 38.806 1.00 59.97 179 LYS A C 1
ATOM 1400 O O . LYS A 1 179 ? -36.377 35.548 39.261 1.00 59.97 179 LYS A O 1
ATOM 1405 N N . ARG A 1 180 ? -34.707 37.033 39.484 1.00 50.47 180 ARG A N 1
ATOM 1406 C CA . ARG A 1 180 ? -35.339 37.789 40.577 1.00 50.47 180 ARG A CA 1
ATOM 1407 C C . ARG A 1 180 ? -35.674 39.192 40.083 1.00 50.47 180 ARG A C 1
ATOM 1409 O O . ARG A 1 180 ? -34.806 39.910 39.601 1.00 50.47 180 ARG A O 1
ATOM 1416 N N . LYS A 1 181 ? -36.971 39.502 40.131 1.00 57.41 181 LYS A N 1
ATOM 1417 C CA . LYS A 1 181 ? -37.549 40.837 39.987 1.00 57.41 181 LYS A CA 1
ATOM 1418 C C . LYS A 1 181 ? -37.681 41.464 41.383 1.00 57.41 181 LYS A C 1
ATOM 1420 O O . LYS A 1 181 ? -38.075 40.740 42.295 1.00 57.41 181 LYS A O 1
ATOM 1425 N N . TYR A 1 182 ? -37.472 42.784 41.402 1.00 55.19 182 TYR A N 1
ATOM 1426 C CA . TYR A 1 182 ? -37.679 43.791 42.456 1.00 55.19 182 TYR A CA 1
ATOM 1427 C C . TYR A 1 182 ? -36.765 43.708 43.676 1.00 55.19 182 TYR A C 1
ATOM 1429 O O . TYR A 1 182 ? -36.830 42.710 44.422 1.00 55.19 182 TYR A O 1
#

pLDDT: mean 85.99, std 15.48, range [41.38, 98.31]

Radius of gyration: 21.2 Å; chains: 1; bounding box: 54×64×61 Å